Protein AF-A0A4Q8L2J8-F1 (afdb_monomer_lite)

Structure (mmCIF, N/CA/C/O backbone):
data_AF-A0A4Q8L2J8-F1
#
_entry.id   AF-A0A4Q8L2J8-F1
#
loop_
_atom_site.group_PDB
_atom_site.id
_atom_site.type_symbol
_atom_site.label_atom_id
_atom_site.label_alt_id
_atom_site.label_comp_id
_atom_site.label_asym_id
_atom_site.label_entity_id
_atom_site.label_seq_id
_atom_site.pdbx_PDB_ins_code
_atom_site.Cartn_x
_atom_site.Cartn_y
_atom_site.Cartn_z
_atom_site.occupancy
_atom_site.B_iso_or_equiv
_atom_site.auth_seq_id
_atom_site.auth_comp_id
_atom_site.auth_asym_id
_atom_site.auth_atom_id
_atom_site.pdbx_PDB_model_num
ATOM 1 N N . MET A 1 1 ? 6.331 5.443 -13.995 1.00 70.19 1 MET A N 1
ATOM 2 C CA . MET A 1 1 ? 5.039 5.036 -13.390 1.00 70.19 1 MET A CA 1
ATOM 3 C C . MET A 1 1 ? 4.619 5.965 -12.251 1.00 70.19 1 MET A C 1
ATOM 5 O O . MET A 1 1 ? 3.763 5.598 -11.471 1.00 70.19 1 MET A O 1
ATOM 9 N N . GLU A 1 2 ? 5.210 7.157 -12.136 1.00 72.75 2 GLU A N 1
ATOM 10 C CA . GLU A 1 2 ? 5.048 8.019 -10.952 1.00 72.75 2 GLU A CA 1
ATOM 11 C C . GLU A 1 2 ? 3.763 8.862 -10.993 1.00 72.75 2 GLU A C 1
ATOM 13 O O . GLU A 1 2 ? 3.325 9.370 -9.972 1.00 72.75 2 GLU A O 1
ATOM 18 N N . ASN A 1 3 ? 3.125 8.954 -12.166 1.00 74.75 3 ASN A N 1
ATOM 19 C CA . ASN A 1 3 ? 1.857 9.648 -12.389 1.00 74.75 3 ASN A CA 1
ATOM 20 C C . ASN A 1 3 ? 0.861 8.682 -13.041 1.00 74.75 3 ASN A C 1
ATOM 22 O O . ASN A 1 3 ? 0.639 8.728 -14.251 1.00 74.75 3 ASN A O 1
ATOM 26 N N . VAL A 1 4 ? 0.344 7.747 -12.245 1.00 84.06 4 VAL A N 1
ATOM 27 C CA . VAL A 1 4 ? -0.728 6.831 -12.655 1.00 84.06 4 VAL A CA 1
ATOM 28 C C . VAL A 1 4 ? -2.060 7.578 -12.561 1.00 84.06 4 VAL A C 1
ATOM 30 O O . VAL A 1 4 ? -2.292 8.298 -11.592 1.00 84.06 4 VAL A O 1
ATOM 33 N N . ASP A 1 5 ? -2.924 7.454 -13.568 1.00 89.88 5 ASP A N 1
ATOM 34 C CA . ASP A 1 5 ? -4.263 8.044 -13.515 1.00 89.88 5 ASP A CA 1
ATOM 35 C C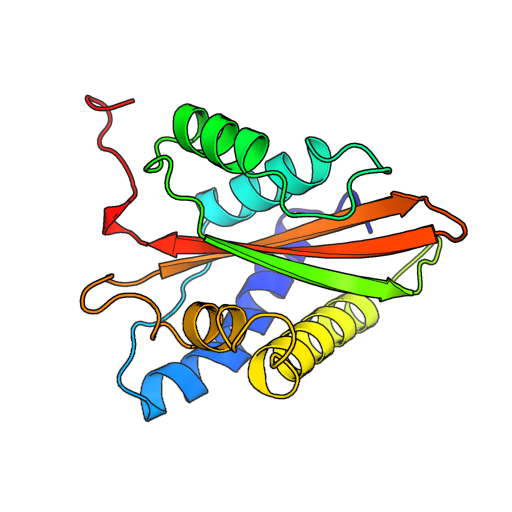 . ASP A 1 5 ? -5.152 7.339 -12.473 1.00 89.88 5 ASP A C 1
ATOM 37 O O . ASP A 1 5 ? -4.814 6.272 -11.947 1.00 89.88 5 ASP A O 1
ATOM 41 N N . LYS A 1 6 ? -6.288 7.961 -12.139 1.00 89.06 6 LYS A N 1
ATOM 42 C CA . LYS A 1 6 ? -7.171 7.477 -11.074 1.00 89.06 6 LYS A CA 1
ATOM 43 C C . LYS A 1 6 ? -7.721 6.080 -11.373 1.00 89.06 6 LYS A C 1
ATOM 45 O O . LYS A 1 6 ? -7.633 5.217 -10.505 1.00 89.06 6 LYS A O 1
ATOM 50 N N . ASP A 1 7 ? -8.209 5.848 -12.589 1.00 92.56 7 ASP A N 1
ATOM 51 C CA . ASP A 1 7 ? -8.832 4.579 -12.977 1.00 92.56 7 ASP A CA 1
ATOM 52 C C . ASP A 1 7 ? -7.808 3.439 -12.908 1.00 92.56 7 ASP A C 1
ATOM 54 O O . ASP A 1 7 ? -8.071 2.381 -12.333 1.00 92.56 7 ASP A O 1
ATOM 58 N N . THR A 1 8 ? -6.592 3.682 -13.406 1.00 92.69 8 THR A N 1
ATOM 59 C CA . THR A 1 8 ? -5.497 2.713 -13.299 1.00 92.69 8 THR A CA 1
ATOM 60 C C . THR A 1 8 ? -5.096 2.470 -11.837 1.00 92.69 8 THR A C 1
ATOM 62 O O . THR A 1 8 ? -4.814 1.334 -11.452 1.00 92.69 8 THR A O 1
ATOM 65 N N . SER A 1 9 ? -5.077 3.506 -10.995 1.00 92.50 9 SER A N 1
ATOM 66 C CA . SER A 1 9 ? -4.733 3.376 -9.569 1.00 92.50 9 SER A CA 1
ATOM 67 C C . SER A 1 9 ? -5.776 2.559 -8.800 1.00 92.50 9 SER A C 1
ATOM 69 O O . SER A 1 9 ? -5.417 1.670 -8.024 1.00 92.50 9 SER A O 1
ATOM 71 N N . GLU A 1 10 ? -7.062 2.804 -9.060 1.00 95.12 10 GLU A N 1
ATOM 72 C CA . GLU A 1 10 ? -8.166 2.005 -8.524 1.00 95.12 10 GLU A CA 1
ATOM 73 C C . GLU A 1 10 ? -8.079 0.548 -8.989 1.00 95.12 10 GLU A C 1
ATOM 75 O O . GLU A 1 10 ? -8.204 -0.361 -8.167 1.00 95.12 10 GLU A O 1
ATOM 80 N N . GLU A 1 11 ? -7.803 0.299 -10.274 1.00 96.44 11 GLU A N 1
ATOM 81 C CA . GLU A 1 11 ? -7.656 -1.060 -10.807 1.00 96.44 11 GLU A CA 1
ATOM 82 C C . GLU A 1 11 ? -6.517 -1.826 -10.115 1.00 96.44 11 GLU A C 1
ATOM 84 O O . GLU A 1 11 ? -6.663 -3.005 -9.773 1.00 96.44 11 GLU A O 1
ATOM 89 N N . LEU A 1 12 ? -5.379 -1.172 -9.878 1.00 95.75 12 LEU A N 1
ATOM 90 C CA . LEU A 1 12 ? -4.239 -1.773 -9.187 1.00 95.75 12 LEU A CA 1
ATOM 91 C C . LEU A 1 12 ? -4.548 -2.088 -7.719 1.00 95.75 12 LEU A C 1
ATOM 93 O O . LEU A 1 12 ? -4.195 -3.170 -7.239 1.00 95.75 12 LEU A O 1
ATOM 97 N N . ALA A 1 13 ? -5.248 -1.191 -7.023 1.00 95.56 13 ALA A N 1
ATOM 98 C CA . ALA A 1 13 ? -5.685 -1.425 -5.651 1.00 95.56 13 ALA A CA 1
ATOM 99 C C . ALA A 1 13 ? -6.732 -2.548 -5.567 1.00 95.56 13 ALA A C 1
ATOM 101 O O . ALA A 1 13 ? -6.639 -3.409 -4.690 1.00 95.56 13 ALA A O 1
ATOM 102 N N . GLN A 1 14 ? -7.676 -2.614 -6.514 1.00 97.50 14 GLN A N 1
ATOM 103 C CA . GLN A 1 14 ? -8.646 -3.712 -6.598 1.00 97.50 14 GLN A CA 1
ATOM 104 C C . GLN A 1 14 ? -7.962 -5.046 -6.887 1.00 97.50 14 GLN A C 1
ATOM 106 O O . GLN A 1 14 ? -8.306 -6.064 -6.283 1.00 97.50 14 GLN A O 1
ATOM 111 N N . TYR A 1 15 ? -6.964 -5.050 -7.772 1.00 97.69 15 TYR A N 1
ATOM 112 C CA . TYR A 1 15 ? -6.158 -6.234 -8.034 1.00 97.69 15 TYR A CA 1
ATOM 113 C C . TYR A 1 15 ? -5.475 -6.730 -6.753 1.00 97.69 15 TYR A C 1
ATOM 115 O O . TYR A 1 15 ? -5.601 -7.907 -6.419 1.00 97.69 15 TYR A O 1
ATOM 123 N N . ALA A 1 16 ? -4.833 -5.849 -5.983 1.00 96.38 16 ALA A N 1
ATOM 124 C CA . ALA A 1 16 ? -4.232 -6.228 -4.706 1.00 96.38 16 ALA A CA 1
ATOM 125 C C . ALA A 1 16 ? -5.264 -6.750 -3.694 1.00 96.38 16 ALA A C 1
ATOM 127 O O . ALA A 1 16 ? -5.064 -7.816 -3.112 1.00 96.38 16 ALA A O 1
ATOM 128 N N . ALA A 1 17 ? -6.398 -6.062 -3.531 1.00 96.62 17 ALA A N 1
ATOM 129 C CA . ALA A 1 17 ? -7.477 -6.510 -2.653 1.00 96.62 17 ALA A CA 1
ATOM 130 C C . ALA A 1 17 ? -8.006 -7.902 -3.051 1.00 96.62 17 ALA A C 1
ATOM 132 O O . ALA A 1 17 ? -8.262 -8.736 -2.183 1.00 96.62 17 ALA A O 1
ATOM 133 N N . SER A 1 18 ? -8.099 -8.195 -4.355 1.00 97.62 18 SER A N 1
ATOM 134 C CA . SER A 1 18 ? -8.519 -9.508 -4.867 1.00 97.62 18 SER A CA 1
ATOM 135 C C . SER A 1 18 ? -7.540 -10.641 -4.534 1.00 97.62 18 SER A C 1
ATOM 137 O O . SER A 1 18 ? -7.961 -11.790 -4.417 1.00 97.62 18 SER A O 1
ATOM 139 N N . LEU A 1 19 ? -6.255 -10.323 -4.344 1.00 97.31 19 LEU A N 1
ATOM 140 C CA . LEU A 1 19 ? -5.231 -11.275 -3.908 1.00 97.31 19 LEU A CA 1
ATOM 141 C C . LEU A 1 19 ? -5.240 -11.467 -2.384 1.00 97.31 19 LEU A C 1
ATOM 143 O O . LEU A 1 19 ? -5.051 -12.585 -1.909 1.00 97.31 19 LEU A O 1
ATOM 147 N N . LEU A 1 20 ? -5.459 -10.390 -1.624 1.00 96.00 20 LEU A N 1
ATOM 148 C CA . LEU A 1 20 ? -5.372 -10.390 -0.161 1.00 96.00 20 LEU A CA 1
ATOM 149 C C . LEU A 1 20 ? -6.628 -10.922 0.524 1.00 96.00 20 LEU A C 1
ATOM 151 O O . LEU A 1 20 ? -6.526 -11.722 1.451 1.00 96.00 20 LEU A O 1
ATOM 155 N N . ASN A 1 21 ? -7.813 -10.513 0.069 1.00 97.00 21 ASN A N 1
ATOM 156 C CA . ASN A 1 21 ? -9.069 -10.858 0.735 1.00 97.00 21 ASN A CA 1
ATOM 157 C C . ASN A 1 21 ? -9.329 -12.369 0.849 1.00 97.00 21 ASN A C 1
ATOM 159 O O . ASN A 1 21 ? -9.822 -12.784 1.897 1.00 97.00 21 ASN A O 1
ATOM 163 N N . PRO A 1 22 ? -8.984 -13.223 -0.138 1.00 97.56 22 PRO A N 1
ATOM 164 C CA . PRO A 1 22 ? -9.062 -14.670 0.047 1.00 97.56 22 PRO A CA 1
ATOM 165 C C . PRO A 1 22 ? -8.192 -15.171 1.207 1.00 97.56 22 PRO A C 1
ATOM 167 O O . PRO A 1 22 ? -8.664 -15.969 2.008 1.00 97.56 22 PRO A O 1
ATOM 170 N N . LEU A 1 23 ? -6.958 -14.674 1.336 1.00 95.75 23 LEU A N 1
ATOM 171 C CA . LEU A 1 23 ? -6.041 -15.071 2.410 1.00 95.75 23 LEU A CA 1
ATOM 172 C C . LEU A 1 23 ? -6.543 -14.595 3.774 1.00 95.75 23 LEU A C 1
ATOM 174 O O . LEU A 1 23 ? -6.618 -15.383 4.713 1.00 95.75 23 LEU A O 1
ATOM 178 N N . ARG A 1 24 ? -6.944 -13.323 3.868 1.00 94.50 24 ARG A N 1
ATOM 179 C CA . ARG A 1 24 ? -7.490 -12.743 5.100 1.00 94.50 24 ARG A CA 1
ATOM 180 C C . ARG A 1 24 ? -8.761 -13.461 5.558 1.00 94.50 24 ARG A C 1
ATOM 182 O O . ARG A 1 24 ? -8.913 -13.768 6.734 1.00 94.50 24 ARG A O 1
ATOM 189 N N . LYS A 1 25 ? -9.627 -13.847 4.615 1.00 95.12 25 LYS A N 1
ATOM 190 C CA . LYS A 1 25 ? -10.821 -14.653 4.900 1.00 95.12 25 LYS A CA 1
ATOM 191 C C . LYS A 1 25 ? -10.482 -16.019 5.504 1.00 95.12 25 LYS A C 1
ATOM 193 O O . LYS A 1 25 ? -11.134 -16.411 6.466 1.00 95.12 25 LYS A O 1
ATOM 198 N N . GLU A 1 26 ? -9.500 -16.737 4.959 1.00 95.81 26 GLU A N 1
ATOM 199 C CA . GLU A 1 26 ? -9.070 -18.040 5.502 1.00 95.81 26 GLU A CA 1
ATOM 200 C C . GLU A 1 26 ? -8.456 -17.911 6.905 1.00 95.81 26 GLU A C 1
ATOM 202 O O . GLU A 1 26 ? -8.608 -18.805 7.733 1.00 95.81 26 GLU A O 1
ATOM 207 N N . LEU A 1 27 ? -7.804 -16.781 7.193 1.00 93.25 27 LEU A N 1
ATOM 208 C CA . LEU A 1 27 ? -7.237 -16.475 8.509 1.00 93.25 27 LEU A CA 1
ATOM 209 C C . LEU A 1 27 ? -8.260 -15.910 9.505 1.00 93.25 27 LEU A C 1
ATOM 211 O O . LEU A 1 27 ? -7.947 -15.781 10.685 1.00 93.25 27 LEU A O 1
ATOM 215 N N . GLY A 1 28 ? -9.472 -15.576 9.053 1.00 91.44 28 GLY A N 1
ATOM 216 C CA . GLY A 1 28 ? -10.486 -14.926 9.882 1.00 91.44 28 GLY A CA 1
ATOM 217 C C . GLY A 1 28 ? -10.163 -13.470 10.235 1.00 91.44 28 GLY A C 1
ATOM 218 O O . GLY A 1 28 ? -10.702 -12.963 11.215 1.00 91.44 28 GLY A O 1
ATOM 219 N N . THR A 1 29 ? -9.305 -12.805 9.457 1.00 91.69 29 THR A N 1
ATOM 220 C CA . THR A 1 29 ? -8.938 -11.395 9.644 1.00 91.69 29 THR A CA 1
ATOM 221 C C . THR A 1 29 ? -9.793 -10.465 8.781 1.00 91.69 29 THR A C 1
ATOM 223 O O . THR A 1 29 ? -10.593 -10.892 7.940 1.00 91.69 29 THR A O 1
ATOM 226 N N . VAL A 1 30 ? -9.655 -9.160 9.007 1.00 89.81 30 VAL A N 1
ATOM 227 C CA . VAL A 1 30 ? -10.488 -8.134 8.371 1.00 89.81 30 VAL A CA 1
ATOM 228 C C . VAL A 1 30 ? -10.180 -7.920 6.897 1.00 89.81 30 VAL A C 1
ATOM 230 O O . VAL A 1 30 ? -9.029 -7.894 6.468 1.00 89.81 30 VAL A O 1
ATOM 233 N N . VAL A 1 31 ? -11.230 -7.730 6.099 1.00 92.75 31 VAL A N 1
ATOM 234 C CA . VAL A 1 31 ? -11.093 -7.480 4.659 1.00 92.75 31 VAL A CA 1
ATOM 235 C C . VAL A 1 31 ? -10.465 -6.115 4.380 1.00 92.75 31 VAL A C 1
ATOM 237 O O . VAL A 1 31 ? -10.628 -5.170 5.154 1.00 92.75 31 VAL A O 1
ATOM 240 N N . VAL A 1 32 ? -9.793 -6.018 3.234 1.00 94.31 32 VAL A N 1
ATOM 241 C CA . VAL A 1 32 ? -9.367 -4.748 2.644 1.00 94.31 32 VAL A CA 1
ATOM 242 C C . VAL A 1 32 ? -10.348 -4.284 1.573 1.00 94.31 32 VAL A C 1
ATOM 244 O O . VAL A 1 32 ? -10.804 -5.068 0.734 1.00 94.31 32 VAL A O 1
ATOM 247 N N . GLU A 1 33 ? -10.633 -2.988 1.568 1.00 95.38 33 GLU A N 1
ATOM 248 C CA . GLU A 1 33 ? -11.446 -2.301 0.566 1.00 95.38 33 GLU A CA 1
ATOM 249 C C . GLU A 1 33 ? -10.645 -1.168 -0.084 1.00 95.38 33 GLU A C 1
ATOM 251 O O . GLU A 1 33 ? -9.808 -0.532 0.548 1.00 95.38 33 GLU A O 1
ATOM 256 N N . VAL A 1 34 ? -10.900 -0.884 -1.358 1.00 95.94 34 VAL A N 1
ATOM 257 C CA . VAL A 1 34 ? -10.279 0.267 -2.032 1.00 95.94 34 VAL A CA 1
ATOM 258 C C . VAL A 1 34 ? -11.004 1.546 -1.618 1.00 95.94 34 VAL A C 1
ATOM 260 O O . VAL A 1 34 ? -12.234 1.561 -1.547 1.00 95.94 34 VAL A O 1
ATOM 263 N N . SER A 1 35 ? -10.263 2.626 -1.364 1.00 94.94 35 SER A N 1
ATOM 264 C CA . SER A 1 35 ? -10.848 3.938 -1.076 1.00 94.94 35 SER A CA 1
ATOM 265 C C . SER A 1 35 ? -10.053 5.078 -1.708 1.00 94.94 35 SER A C 1
ATOM 267 O O . SER A 1 35 ? -8.828 5.015 -1.824 1.00 94.94 35 SER A O 1
ATOM 269 N N . ASP A 1 36 ? -10.755 6.164 -2.041 1.00 94.69 36 ASP A N 1
ATOM 270 C CA . ASP A 1 36 ? -10.131 7.416 -2.488 1.00 94.69 36 ASP A CA 1
ATOM 271 C C . ASP A 1 36 ? -9.152 7.969 -1.441 1.00 94.69 36 ASP A C 1
ATOM 273 O O . ASP A 1 36 ? -8.107 8.507 -1.796 1.00 94.69 36 ASP A O 1
ATOM 277 N N . LEU A 1 37 ? -9.464 7.796 -0.150 1.00 94.19 37 LEU A N 1
ATOM 278 C CA . LEU A 1 37 ? -8.613 8.236 0.955 1.00 94.19 37 LEU A CA 1
ATOM 279 C C . LEU A 1 37 ? -7.263 7.511 0.947 1.00 94.19 37 LEU A C 1
ATOM 281 O O . LEU A 1 37 ? -6.223 8.158 1.011 1.00 94.19 37 LEU A O 1
ATOM 285 N N . ALA A 1 38 ? -7.265 6.180 0.849 1.00 94.44 38 ALA A N 1
ATOM 286 C CA . ALA A 1 38 ? -6.035 5.396 0.867 1.00 94.44 38 ALA A CA 1
ATOM 287 C C . ALA A 1 38 ? -5.200 5.616 -0.404 1.00 94.44 38 ALA A C 1
ATOM 289 O O . ALA A 1 38 ? -3.971 5.664 -0.332 1.00 94.44 38 ALA A O 1
ATOM 290 N N . LEU A 1 39 ? -5.854 5.797 -1.558 1.00 94.69 39 LEU A N 1
ATOM 291 C CA . LEU A 1 39 ? -5.188 6.154 -2.813 1.00 94.69 39 LEU A CA 1
ATOM 292 C C . LEU A 1 39 ? -4.513 7.532 -2.729 1.00 94.69 39 LEU A C 1
ATOM 294 O O . LEU A 1 39 ? -3.326 7.641 -3.037 1.00 94.69 39 LEU A O 1
ATOM 298 N N . ASP A 1 40 ? -5.226 8.565 -2.264 1.00 93.50 40 ASP A N 1
ATOM 299 C CA . ASP A 1 40 ? -4.663 9.910 -2.061 1.00 93.50 40 ASP A CA 1
ATOM 300 C C . ASP A 1 40 ? -3.495 9.881 -1.068 1.00 93.50 40 ASP A C 1
ATOM 302 O O . ASP A 1 40 ? -2.436 10.458 -1.323 1.00 93.50 40 ASP A O 1
ATOM 306 N N . TYR A 1 41 ? -3.642 9.137 0.030 1.00 92.94 41 TYR A N 1
ATOM 307 C CA . TYR A 1 41 ? -2.583 8.961 1.019 1.00 92.94 41 TYR A CA 1
ATOM 308 C C . TYR A 1 41 ? -1.324 8.351 0.388 1.00 92.94 41 TYR A C 1
ATOM 310 O O . TYR A 1 41 ? -0.225 8.888 0.555 1.00 92.94 41 TYR A O 1
ATOM 318 N N . ALA A 1 42 ? -1.465 7.255 -0.364 1.00 92.25 42 ALA A N 1
ATOM 319 C CA . ALA A 1 42 ? -0.339 6.590 -1.013 1.00 92.25 42 ALA A CA 1
ATOM 320 C C . ALA A 1 42 ? 0.386 7.525 -1.994 1.00 92.25 42 ALA A C 1
ATOM 322 O O . ALA A 1 42 ? 1.618 7.572 -2.002 1.00 92.25 42 ALA A O 1
ATOM 323 N N . VAL A 1 43 ? -0.361 8.315 -2.775 1.00 92.00 43 VAL A N 1
ATOM 324 C CA . VAL A 1 43 ? 0.208 9.309 -3.699 1.00 92.00 43 VAL A CA 1
ATOM 325 C C . VAL A 1 43 ? 0.970 10.397 -2.944 1.00 92.00 43 VAL A C 1
ATOM 327 O O . VAL A 1 43 ? 2.100 10.719 -3.316 1.00 92.00 43 VAL A O 1
ATOM 330 N N . ARG A 1 44 ? 0.410 10.935 -1.854 1.00 91.00 44 ARG A N 1
ATOM 331 C CA . ARG A 1 44 ? 1.094 11.941 -1.024 1.00 91.00 44 ARG A CA 1
ATOM 332 C C . ARG A 1 44 ? 2.380 11.403 -0.415 1.00 91.00 44 ARG A C 1
ATOM 334 O O . ARG A 1 44 ? 3.371 12.127 -0.395 1.00 91.00 44 ARG A O 1
ATOM 341 N N . LEU A 1 45 ? 2.387 10.148 0.039 1.00 88.50 45 LEU A N 1
ATOM 342 C CA . LEU A 1 45 ? 3.599 9.519 0.561 1.00 88.50 45 LEU A CA 1
ATOM 343 C C . LEU A 1 45 ? 4.646 9.355 -0.543 1.00 88.50 45 LEU A C 1
ATOM 345 O O . LEU A 1 45 ? 5.804 9.716 -0.355 1.00 88.50 45 LEU A O 1
ATOM 349 N N . ALA A 1 46 ? 4.238 8.865 -1.714 1.00 89.06 46 ALA A N 1
ATOM 350 C CA . ALA A 1 46 ? 5.127 8.723 -2.861 1.00 89.06 46 ALA A CA 1
ATOM 351 C C . ALA A 1 46 ? 5.784 10.062 -3.253 1.00 89.06 46 ALA A C 1
ATOM 353 O O . ALA A 1 46 ? 6.965 10.082 -3.595 1.00 89.06 46 ALA A O 1
ATOM 354 N N . GLN A 1 47 ? 5.043 11.172 -3.152 1.00 87.56 47 GLN A N 1
ATOM 355 C CA . GLN A 1 47 ? 5.519 12.530 -3.441 1.00 87.56 47 GLN A CA 1
ATOM 356 C C . GLN A 1 47 ? 6.353 13.156 -2.313 1.00 87.56 47 GLN A C 1
ATOM 358 O O . GLN A 1 47 ? 7.206 14.001 -2.586 1.00 87.56 47 GLN A O 1
ATOM 363 N N . SER A 1 48 ? 6.111 12.787 -1.051 1.00 83.38 48 SER A N 1
ATOM 364 C CA . SER A 1 48 ? 6.842 13.342 0.097 1.00 83.38 48 SER A CA 1
ATOM 365 C C . SER A 1 48 ? 8.224 12.715 0.278 1.00 83.38 48 SER A C 1
ATOM 367 O O . SER A 1 48 ? 9.093 13.285 0.946 1.00 83.38 48 SER A O 1
ATOM 369 N N . LEU A 1 49 ? 8.445 11.536 -0.304 1.00 76.12 49 LEU A N 1
ATOM 370 C CA . LEU A 1 49 ? 9.725 10.856 -0.247 1.00 76.12 49 LEU A CA 1
ATOM 371 C C . LEU A 1 49 ? 10.748 11.569 -1.127 1.00 76.12 49 LEU A C 1
ATOM 373 O O . LEU A 1 49 ? 10.655 11.598 -2.351 1.00 76.12 49 LEU A O 1
ATOM 377 N N . ASN A 1 50 ? 11.789 12.099 -0.487 1.00 66.69 50 ASN A N 1
ATOM 378 C CA . ASN A 1 50 ? 12.997 12.459 -1.207 1.00 66.69 50 ASN A CA 1
ATOM 379 C C . ASN A 1 50 ? 13.672 11.169 -1.697 1.00 66.69 50 ASN A C 1
ATOM 381 O O . ASN A 1 50 ? 13.817 10.217 -0.928 1.00 66.69 50 ASN A O 1
ATOM 385 N N . SER A 1 51 ? 14.123 11.179 -2.951 1.00 61.12 51 SER A N 1
ATOM 386 C CA . SER A 1 51 ? 14.788 10.095 -3.692 1.00 61.12 51 SER A CA 1
ATOM 387 C C . SER A 1 51 ? 15.975 9.397 -2.998 1.00 61.12 51 SER A C 1
ATOM 389 O O . SER A 1 51 ? 16.534 8.477 -3.579 1.00 61.12 51 SER A O 1
ATOM 391 N N . THR A 1 52 ? 16.355 9.796 -1.778 1.00 57.38 52 THR A N 1
ATOM 392 C CA . THR A 1 52 ? 17.540 9.349 -1.027 1.00 57.38 52 THR A CA 1
ATOM 393 C C . THR A 1 52 ? 17.239 8.621 0.295 1.00 57.38 52 THR A C 1
ATOM 395 O O . THR A 1 52 ? 18.155 8.058 0.900 1.00 57.38 52 THR A O 1
ATOM 398 N N . LEU A 1 53 ? 15.981 8.580 0.756 1.00 60.50 53 LEU A N 1
ATOM 399 C CA . LEU A 1 53 ? 15.591 7.888 1.995 1.00 60.50 53 LEU A CA 1
ATOM 400 C C . LEU A 1 53 ? 15.527 6.357 1.846 1.00 60.50 53 LEU A C 1
ATOM 402 O O . LEU A 1 53 ? 14.730 5.823 1.085 1.00 60.50 53 LEU A O 1
ATOM 406 N N . ARG A 1 54 ? 16.351 5.641 2.623 1.00 60.78 54 ARG A N 1
ATOM 407 C CA . ARG A 1 54 ? 16.437 4.163 2.635 1.00 60.78 54 ARG A CA 1
ATOM 408 C C . ARG A 1 54 ? 15.451 3.470 3.587 1.00 60.78 54 ARG A C 1
ATOM 410 O O . ARG A 1 54 ? 15.481 2.248 3.697 1.00 60.78 54 ARG A O 1
ATOM 417 N N . TYR A 1 55 ? 14.660 4.237 4.326 1.00 66.31 55 TYR A N 1
ATOM 418 C CA . TYR A 1 55 ? 13.791 3.761 5.399 1.00 66.31 55 TYR A CA 1
ATOM 419 C C . TYR A 1 55 ? 12.429 4.448 5.329 1.00 66.31 55 TYR A C 1
ATOM 421 O O . TYR A 1 55 ? 12.296 5.507 4.708 1.00 66.31 55 TYR A O 1
ATOM 429 N N . HIS A 1 56 ? 11.442 3.850 5.999 1.00 71.00 56 HIS A N 1
ATOM 430 C CA . HIS A 1 56 ? 10.102 4.411 6.151 1.00 71.00 56 HIS A CA 1
ATOM 431 C C . HIS A 1 56 ? 10.153 5.841 6.667 1.00 71.00 56 HIS A C 1
ATOM 433 O O . HIS A 1 56 ? 10.722 6.121 7.725 1.00 71.00 56 HIS A O 1
ATOM 439 N N . ASN A 1 57 ? 9.536 6.759 5.930 1.00 77.00 57 ASN A N 1
ATOM 440 C CA . ASN A 1 57 ? 9.440 8.151 6.343 1.00 77.00 57 ASN A CA 1
ATOM 441 C C . ASN A 1 57 ? 8.235 8.322 7.276 1.00 77.00 57 ASN A C 1
ATOM 443 O O . ASN A 1 57 ? 7.193 8.842 6.876 1.00 77.00 57 ASN A O 1
ATOM 447 N N . TYR A 1 58 ? 8.383 7.859 8.520 1.00 80.06 58 TYR A N 1
ATOM 448 C CA . TYR A 1 58 ? 7.338 7.949 9.543 1.00 80.06 58 TYR A CA 1
ATOM 449 C C . TYR A 1 58 ? 6.880 9.391 9.790 1.00 80.06 58 TYR A C 1
ATOM 451 O O . TYR A 1 58 ? 5.691 9.617 9.996 1.00 80.06 58 TYR A O 1
ATOM 459 N N . ASP A 1 59 ? 7.774 10.377 9.680 1.00 84.50 59 ASP A N 1
ATOM 460 C CA . ASP A 1 59 ? 7.404 11.794 9.777 1.00 84.50 59 ASP A CA 1
ATOM 461 C C . ASP A 1 59 ? 6.429 12.199 8.664 1.00 84.50 59 ASP A C 1
ATOM 463 O O . ASP A 1 59 ? 5.448 12.898 8.922 1.00 84.50 59 ASP A O 1
ATOM 467 N N . SER A 1 60 ? 6.653 11.723 7.434 1.00 85.88 60 SER A N 1
ATOM 468 C CA . SER A 1 60 ? 5.712 11.923 6.329 1.00 85.88 60 SER A CA 1
ATOM 469 C C . SER A 1 60 ? 4.403 11.185 6.549 1.00 85.88 60 SER A C 1
ATOM 471 O O . SER A 1 60 ? 3.355 11.778 6.318 1.00 85.88 60 SER A O 1
ATOM 473 N N . LEU A 1 61 ? 4.437 9.934 7.020 1.00 85.06 61 LEU A N 1
ATOM 474 C CA . LEU A 1 61 ? 3.218 9.194 7.353 1.00 85.06 61 LEU A CA 1
ATOM 475 C C . LEU A 1 61 ? 2.388 9.985 8.373 1.00 85.06 61 LEU A C 1
ATOM 477 O O . LEU A 1 61 ? 1.236 10.307 8.114 1.00 85.06 61 LEU A O 1
ATOM 481 N N . ILE A 1 62 ? 2.991 10.404 9.483 1.00 87.62 62 ILE A N 1
ATOM 482 C CA . ILE A 1 62 ? 2.326 11.190 10.528 1.00 87.62 62 ILE A CA 1
ATOM 483 C C . ILE A 1 62 ? 1.795 12.524 9.984 1.00 87.62 62 ILE A C 1
ATOM 485 O O . ILE A 1 62 ? 0.685 12.937 10.330 1.00 87.62 62 ILE A O 1
ATOM 489 N N . ALA A 1 63 ? 2.576 13.225 9.159 1.00 88.56 63 ALA A N 1
ATOM 490 C CA . ALA A 1 63 ? 2.168 14.502 8.582 1.00 88.56 63 ALA A CA 1
ATOM 491 C C . ALA A 1 63 ? 0.983 14.344 7.619 1.00 88.56 63 ALA A C 1
ATOM 493 O O . ALA A 1 63 ? 0.032 15.122 7.696 1.00 88.56 63 ALA A O 1
ATOM 494 N N . ILE A 1 64 ? 1.016 13.327 6.754 1.00 89.62 64 ILE A N 1
ATOM 495 C CA . ILE A 1 64 ? -0.068 13.030 5.815 1.00 89.62 64 ILE A CA 1
ATOM 496 C C . ILE A 1 64 ? -1.326 12.667 6.597 1.00 89.62 64 ILE A C 1
ATOM 498 O O . ILE A 1 64 ? -2.340 13.329 6.386 1.00 89.62 64 ILE A O 1
ATOM 502 N N . ALA A 1 65 ? -1.230 11.743 7.561 1.00 88.44 65 ALA A N 1
ATOM 503 C CA . ALA A 1 65 ? -2.346 11.309 8.400 1.00 88.44 65 ALA A CA 1
ATOM 504 C C . ALA A 1 65 ? -3.110 12.490 9.017 1.00 88.44 65 ALA A C 1
ATOM 506 O O . ALA A 1 65 ? -4.323 12.604 8.847 1.00 88.44 65 ALA A O 1
ATOM 507 N N . LYS A 1 66 ? -2.391 13.448 9.619 1.00 88.69 66 LYS A N 1
ATOM 508 C CA . LYS A 1 66 ? -2.989 14.667 10.192 1.00 88.69 66 LYS A CA 1
ATOM 509 C C . LYS A 1 66 ? -3.757 15.498 9.165 1.00 88.69 66 LYS A C 1
ATOM 511 O O . LYS A 1 66 ? -4.809 16.040 9.476 1.00 88.69 66 LYS A O 1
ATOM 516 N N . THR A 1 67 ? -3.247 15.609 7.939 1.00 89.31 67 THR A N 1
ATOM 517 C CA . THR A 1 67 ? -3.901 16.397 6.879 1.00 89.31 67 THR A CA 1
ATOM 518 C C . THR A 1 67 ? -5.041 15.664 6.177 1.00 89.31 67 THR A C 1
ATOM 520 O O . THR A 1 67 ? -5.901 16.314 5.586 1.00 89.31 67 THR A O 1
ATOM 523 N N . THR A 1 68 ? -5.058 14.332 6.231 1.00 87.94 68 THR A N 1
ATOM 524 C CA . THR A 1 68 ? -6.079 13.483 5.601 1.00 87.94 68 THR A CA 1
ATOM 525 C C . THR A 1 68 ? -7.150 13.009 6.586 1.00 87.94 68 THR A C 1
ATOM 527 O O . THR A 1 68 ? -8.041 12.265 6.189 1.00 87.94 68 THR A O 1
ATOM 530 N N . GLY A 1 69 ? -7.080 13.429 7.855 1.00 89.25 69 GLY A N 1
ATOM 531 C CA . GLY A 1 69 ? -8.032 13.035 8.895 1.00 89.25 69 GLY A CA 1
ATOM 532 C C . GLY A 1 69 ? -7.893 11.570 9.306 1.00 89.25 69 GLY A C 1
ATOM 533 O O . GLY A 1 69 ? -8.891 10.873 9.445 1.00 89.25 69 GLY A O 1
ATOM 534 N N . VAL A 1 70 ? -6.659 11.092 9.456 1.00 90.56 70 VAL A N 1
ATOM 535 C CA . VAL A 1 70 ? -6.328 9.735 9.905 1.00 90.56 70 VAL A CA 1
ATOM 536 C C . VAL A 1 70 ? -5.481 9.824 11.176 1.00 90.56 70 VAL A C 1
ATOM 538 O O . VAL A 1 70 ? -4.670 10.742 11.324 1.00 90.56 70 VAL A O 1
ATOM 541 N N . GLU A 1 71 ? -5.644 8.872 12.091 1.00 88.75 71 GLU A N 1
ATOM 542 C CA . GLU A 1 71 ? -4.788 8.729 13.270 1.00 88.75 71 GLU A CA 1
ATOM 543 C C . GLU A 1 71 ? -3.297 8.681 12.869 1.00 88.75 71 GLU A C 1
ATOM 545 O O . GLU A 1 71 ? -2.923 7.984 11.918 1.00 88.75 71 GLU A O 1
ATOM 550 N N . PRO A 1 72 ? -2.397 9.376 13.589 1.00 84.44 72 PRO A N 1
ATOM 551 C CA . PRO A 1 72 ? -0.983 9.497 13.236 1.00 84.44 72 PRO A CA 1
ATOM 552 C C . PRO A 1 72 ? -0.169 8.242 13.611 1.00 84.44 72 PRO A C 1
ATOM 554 O O . PRO A 1 72 ? 0.881 8.345 14.241 1.00 84.44 72 PRO A O 1
ATOM 557 N N . LYS A 1 73 ? -0.670 7.054 13.253 1.00 77.62 73 LYS A N 1
ATOM 558 C CA . LYS A 1 73 ? -0.082 5.743 13.574 1.00 77.62 73 LYS A CA 1
ATOM 559 C C . LYS A 1 73 ? 0.481 4.998 12.361 1.00 77.62 73 LYS A C 1
ATOM 561 O O . LYS A 1 73 ? 1.274 4.098 12.571 1.00 77.62 73 LYS A O 1
ATOM 566 N N . GLY A 1 74 ? 0.139 5.430 11.137 1.00 75.12 74 GLY A N 1
ATOM 567 C CA . GLY A 1 74 ? 0.765 5.067 9.854 1.00 75.12 74 GLY A CA 1
ATOM 568 C C . GLY A 1 74 ? 1.055 3.575 9.637 1.00 75.12 74 GLY A C 1
ATOM 569 O O . GLY A 1 74 ? 2.052 3.067 10.130 1.00 75.12 74 GLY A O 1
ATOM 570 N N . LYS A 1 75 ? 0.248 2.897 8.814 1.00 85.81 75 LYS A N 1
ATOM 571 C CA . LYS A 1 75 ? 0.448 1.486 8.460 1.00 85.81 75 LYS A CA 1
ATOM 572 C C . LYS A 1 75 ? 0.796 1.359 6.979 1.00 85.81 75 LYS A C 1
ATOM 574 O O . LYS A 1 75 ? -0.063 1.529 6.110 1.00 85.81 75 LYS A O 1
ATOM 579 N N . ASP A 1 76 ? 2.065 1.090 6.688 1.00 87.44 76 ASP A N 1
ATOM 580 C CA . ASP A 1 76 ? 2.562 1.009 5.320 1.00 87.44 76 ASP A CA 1
ATOM 581 C C . ASP A 1 76 ? 3.460 -0.201 5.049 1.00 87.44 76 ASP A C 1
ATOM 583 O O . ASP A 1 76 ? 4.027 -0.853 5.927 1.00 87.44 76 ASP A O 1
ATOM 587 N N . CYS A 1 77 ? 3.571 -0.517 3.765 1.00 88.31 77 CYS A N 1
ATOM 588 C CA . CYS A 1 77 ? 4.507 -1.491 3.254 1.00 88.31 77 CYS A CA 1
ATOM 589 C C . CYS A 1 77 ? 5.128 -0.972 1.959 1.00 88.31 77 CYS A C 1
ATOM 591 O O . CYS A 1 77 ? 4.433 -0.482 1.069 1.00 88.31 77 CYS A O 1
ATOM 593 N N . GLN A 1 78 ? 6.446 -1.110 1.835 1.00 87.56 78 GLN A N 1
ATOM 594 C CA . GLN A 1 78 ? 7.185 -0.672 0.655 1.00 87.56 78 GLN A CA 1
ATOM 595 C C . GLN A 1 78 ? 7.842 -1.857 -0.045 1.00 87.56 78 GLN A C 1
ATOM 597 O O . GLN A 1 78 ? 8.223 -2.838 0.594 1.00 87.56 78 GLN A O 1
ATOM 602 N N . SER A 1 79 ? 8.022 -1.789 -1.361 1.00 89.50 79 SER A N 1
ATOM 603 C CA . SER A 1 79 ? 8.787 -2.797 -2.104 1.00 89.50 79 SER A CA 1
ATOM 604 C C . SER A 1 79 ? 9.590 -2.180 -3.240 1.00 89.50 79 SER A C 1
ATOM 606 O O . SER A 1 79 ? 9.130 -1.241 -3.887 1.00 89.50 79 SER A O 1
ATOM 608 N N . PHE A 1 80 ? 10.783 -2.724 -3.486 1.00 89.56 80 PHE A N 1
ATOM 609 C CA . PHE A 1 80 ? 11.703 -2.262 -4.521 1.00 89.56 80 PHE A CA 1
ATOM 610 C C . PHE A 1 80 ? 11.577 -3.123 -5.778 1.00 89.56 80 PHE A C 1
ATOM 612 O O . PHE A 1 80 ? 11.574 -4.351 -5.718 1.00 89.56 80 PHE A O 1
ATOM 619 N N . SER A 1 81 ? 11.509 -2.475 -6.934 1.00 91.12 81 SER A N 1
ATOM 620 C CA . SER A 1 81 ? 11.509 -3.104 -8.255 1.00 91.12 81 SER A CA 1
ATOM 621 C C . SER A 1 81 ? 12.508 -2.417 -9.184 1.00 91.12 81 SER A C 1
ATOM 623 O O . SER A 1 81 ? 12.944 -1.295 -8.933 1.00 91.12 81 SER A O 1
ATOM 625 N N . GLU A 1 82 ? 12.882 -3.106 -10.262 1.00 89.88 82 GLU A N 1
ATOM 626 C CA . GLU A 1 82 ? 13.750 -2.550 -11.305 1.00 89.88 82 GLU A CA 1
ATOM 627 C C . GLU A 1 82 ? 13.119 -1.290 -11.912 1.00 89.88 82 GLU A C 1
ATOM 629 O O . GLU A 1 82 ? 11.950 -1.318 -12.309 1.00 89.88 82 GLU A O 1
ATOM 634 N N . TYR A 1 83 ? 13.900 -0.211 -12.012 1.00 91.94 83 TYR A N 1
ATOM 635 C CA . TYR A 1 83 ? 13.447 1.010 -12.662 1.00 91.94 83 TYR A CA 1
ATOM 636 C C . TYR A 1 83 ? 13.573 0.943 -14.192 1.00 91.94 83 TYR A C 1
ATOM 638 O O . TYR A 1 83 ? 14.571 0.477 -14.740 1.00 91.94 83 TYR A O 1
ATOM 646 N N . ARG A 1 84 ? 12.559 1.461 -14.885 1.00 90.88 84 ARG A N 1
ATOM 647 C CA . ARG A 1 84 ? 12.458 1.661 -16.333 1.00 90.88 84 ARG A CA 1
ATOM 648 C C . ARG A 1 84 ? 11.723 2.971 -16.609 1.00 90.88 84 ARG A C 1
ATOM 650 O O . ARG A 1 84 ? 10.915 3.422 -15.803 1.00 90.88 84 ARG A O 1
ATOM 657 N N . GLU A 1 85 ? 11.946 3.543 -17.786 1.00 87.31 85 GLU A N 1
ATOM 658 C CA . GLU A 1 85 ? 11.267 4.778 -18.207 1.00 87.31 85 GLU 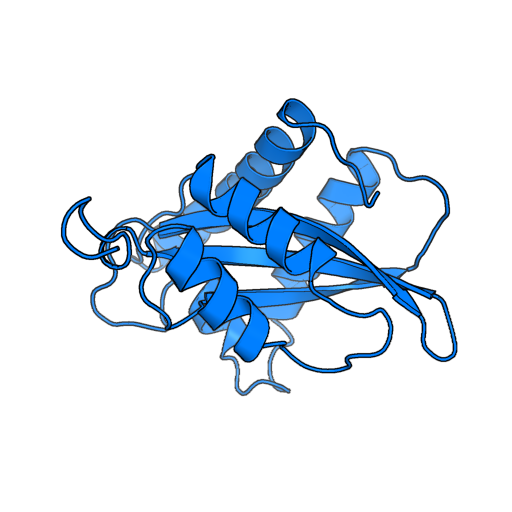A CA 1
ATOM 659 C C . GLU A 1 85 ? 9.764 4.578 -18.457 1.00 87.31 85 GLU A C 1
ATOM 661 O O . GLU A 1 85 ? 8.959 5.493 -18.288 1.00 87.31 85 GLU A O 1
ATOM 666 N N . GLN A 1 86 ? 9.363 3.371 -18.859 1.00 90.06 86 GLN A N 1
ATOM 667 C CA . GLN A 1 86 ? 7.984 3.050 -19.215 1.00 90.06 86 GLN A CA 1
ATOM 668 C C . GLN A 1 86 ? 7.580 1.688 -18.666 1.00 90.06 86 GLN A C 1
ATOM 670 O O . GLN A 1 86 ? 8.387 0.758 -18.605 1.00 90.06 86 GLN A O 1
ATOM 675 N N . TYR A 1 87 ? 6.305 1.586 -18.304 1.00 91.88 87 TYR A N 1
ATOM 676 C CA . TYR A 1 87 ? 5.701 0.386 -17.746 1.00 91.88 87 TYR A CA 1
ATOM 677 C C . TYR A 1 87 ? 4.299 0.221 -18.307 1.00 91.88 87 TYR A C 1
ATOM 679 O O . TYR A 1 87 ? 3.578 1.198 -18.507 1.00 91.88 87 TYR A O 1
ATOM 687 N N . SER A 1 88 ? 3.913 -1.025 -18.526 1.00 93.88 88 SER A N 1
ATOM 688 C CA . SER A 1 88 ? 2.535 -1.394 -18.810 1.00 93.88 88 SER A CA 1
ATOM 689 C C . SER A 1 88 ? 1.754 -1.642 -17.516 1.00 93.88 88 SER A C 1
ATOM 691 O O . SER A 1 88 ? 2.326 -1.880 -16.451 1.00 93.88 88 SER A O 1
ATOM 693 N N . LEU A 1 89 ? 0.426 -1.691 -17.623 1.00 94.25 89 LEU A N 1
ATOM 694 C CA . LEU A 1 89 ? -0.445 -2.164 -16.543 1.00 94.25 89 LEU A CA 1
ATOM 695 C C . LEU A 1 89 ? -0.070 -3.583 -16.070 1.00 94.25 89 LEU A C 1
ATOM 697 O O . LEU A 1 89 ? -0.158 -3.897 -14.884 1.00 94.25 89 LEU A O 1
ATOM 701 N N . TYR A 1 90 ? 0.389 -4.438 -16.989 1.00 95.88 90 TYR A N 1
ATOM 702 C CA . TYR A 1 90 ? 0.893 -5.768 -16.648 1.00 95.88 90 TYR A CA 1
ATOM 703 C C . TYR A 1 90 ? 2.127 -5.691 -15.741 1.00 95.88 90 TYR A C 1
ATOM 705 O O . TYR A 1 90 ? 2.195 -6.417 -14.748 1.00 95.88 90 TYR A O 1
ATOM 713 N N . ASP A 1 91 ? 3.077 -4.802 -16.042 1.00 95.00 91 ASP A N 1
ATOM 714 C CA . ASP A 1 91 ? 4.276 -4.623 -15.219 1.00 95.00 91 ASP A CA 1
ATOM 715 C C . ASP A 1 91 ? 3.901 -4.160 -13.806 1.00 95.00 91 ASP A C 1
ATOM 717 O O . ASP A 1 91 ? 4.379 -4.734 -12.828 1.00 95.00 91 ASP A O 1
ATOM 721 N N . ALA A 1 92 ? 2.968 -3.210 -13.690 1.00 93.94 92 ALA A N 1
ATOM 722 C CA . ALA A 1 92 ? 2.456 -2.737 -12.405 1.00 93.94 92 ALA A CA 1
ATOM 723 C C . ALA A 1 92 ? 1.821 -3.866 -11.573 1.00 93.94 92 ALA A C 1
ATOM 725 O O . ALA A 1 92 ? 2.207 -4.081 -10.422 1.00 93.94 92 ALA A O 1
ATOM 726 N N . LYS A 1 93 ? 0.913 -4.656 -12.166 1.00 96.19 93 LYS A N 1
ATOM 727 C CA . LYS A 1 93 ? 0.302 -5.821 -11.496 1.00 96.19 93 LYS A CA 1
ATOM 728 C C . LYS A 1 93 ? 1.345 -6.864 -11.098 1.00 96.19 93 LYS A C 1
ATOM 730 O O . LYS A 1 93 ? 1.271 -7.439 -10.012 1.00 96.19 93 LYS A O 1
ATOM 735 N N . LYS A 1 94 ? 2.346 -7.100 -11.948 1.00 95.88 94 LYS A N 1
ATOM 736 C CA . LYS A 1 94 ? 3.455 -8.013 -11.654 1.00 95.88 94 LYS A CA 1
ATOM 737 C C . LYS A 1 94 ? 4.289 -7.526 -10.468 1.00 95.88 94 LYS A C 1
ATOM 739 O O . LYS A 1 94 ? 4.669 -8.351 -9.637 1.00 95.88 94 LYS A O 1
ATOM 744 N N . PHE A 1 95 ? 4.574 -6.229 -10.368 1.00 94.44 95 PHE A N 1
ATOM 745 C CA . PHE A 1 95 ? 5.318 -5.674 -9.236 1.00 94.44 95 PHE A CA 1
ATOM 746 C C . PHE A 1 95 ? 4.526 -5.741 -7.939 1.00 94.44 95 PHE A C 1
ATOM 748 O O . PHE A 1 95 ? 5.079 -6.207 -6.950 1.00 94.44 95 PHE A O 1
ATOM 755 N N . ILE A 1 96 ? 3.232 -5.407 -7.957 1.00 94.44 96 ILE A N 1
ATOM 756 C CA . ILE A 1 96 ? 2.352 -5.582 -6.791 1.00 94.44 96 ILE A CA 1
ATOM 757 C C . ILE A 1 96 ? 2.345 -7.045 -6.343 1.00 94.44 96 ILE A C 1
ATOM 759 O O . ILE A 1 96 ? 2.579 -7.332 -5.174 1.00 94.44 96 ILE A O 1
ATOM 763 N N . TYR A 1 97 ? 2.158 -7.991 -7.268 1.00 96.25 97 TYR A N 1
ATOM 764 C CA . TYR A 1 97 ? 2.166 -9.415 -6.931 1.00 96.25 97 TYR A CA 1
ATOM 765 C C . TYR A 1 97 ? 3.490 -9.847 -6.287 1.00 96.25 97 TYR A C 1
ATOM 767 O O . TYR A 1 97 ? 3.493 -10.492 -5.242 1.00 96.25 97 TYR A O 1
ATOM 775 N N . ARG A 1 98 ? 4.632 -9.464 -6.874 1.00 94.88 98 ARG A N 1
ATOM 776 C CA . ARG A 1 98 ? 5.955 -9.782 -6.315 1.00 94.88 98 ARG A CA 1
ATOM 777 C C . ARG A 1 98 ? 6.181 -9.132 -4.955 1.00 94.88 98 ARG A C 1
ATOM 779 O O . ARG A 1 98 ? 6.731 -9.787 -4.077 1.00 94.88 98 ARG A O 1
ATOM 786 N N . ALA A 1 99 ? 5.750 -7.885 -4.790 1.00 93.00 99 ALA A N 1
ATOM 787 C CA . ALA A 1 99 ? 5.834 -7.164 -3.531 1.00 93.00 99 ALA A CA 1
ATOM 788 C C . ALA A 1 99 ? 5.074 -7.907 -2.429 1.00 93.00 99 ALA A C 1
ATOM 790 O O . ALA A 1 99 ? 5.650 -8.170 -1.379 1.00 93.00 99 ALA A O 1
ATOM 791 N N . LEU A 1 100 ? 3.834 -8.328 -2.698 1.00 94.62 100 LEU A N 1
ATOM 792 C CA . LEU A 1 100 ? 3.044 -9.122 -1.758 1.00 94.62 100 LEU A CA 1
ATOM 793 C C . LEU A 1 100 ? 3.718 -10.459 -1.431 1.00 94.62 100 LEU A C 1
ATOM 795 O O . LEU A 1 100 ? 3.845 -10.796 -0.262 1.00 94.62 100 LEU A O 1
ATOM 799 N N . ILE A 1 101 ? 4.206 -11.203 -2.431 1.00 94.88 101 ILE A N 1
ATOM 800 C CA . ILE A 1 101 ? 4.892 -12.486 -2.198 1.00 94.88 101 ILE A CA 1
ATOM 801 C C . ILE A 1 101 ? 6.127 -12.313 -1.310 1.00 94.88 101 ILE A C 1
ATOM 803 O O . ILE A 1 101 ? 6.295 -13.055 -0.347 1.00 94.88 101 ILE A O 1
ATOM 807 N N . TRP A 1 102 ? 6.984 -11.335 -1.598 1.00 92.38 102 TRP A N 1
ATOM 808 C CA . TRP A 1 102 ? 8.174 -11.096 -0.783 1.00 92.38 102 TRP A CA 1
ATOM 809 C C . TRP A 1 102 ? 7.824 -10.698 0.646 1.00 92.38 102 TRP A C 1
ATOM 811 O O . TRP A 1 102 ? 8.427 -11.205 1.582 1.00 92.38 102 TRP A O 1
ATOM 821 N N . ARG A 1 103 ? 6.807 -9.856 0.823 1.00 92.44 103 ARG A N 1
ATOM 822 C CA . ARG A 1 103 ? 6.385 -9.389 2.146 1.00 92.44 103 ARG A CA 1
ATOM 823 C C . ARG A 1 103 ? 5.614 -10.431 2.947 1.00 92.44 103 ARG A C 1
ATOM 825 O O . ARG A 1 103 ? 5.612 -10.363 4.165 1.00 92.44 103 ARG A O 1
ATOM 832 N N . LEU A 1 104 ? 4.989 -11.402 2.288 1.00 94.75 104 LEU A N 1
ATOM 833 C CA . LEU A 1 104 ? 4.303 -12.510 2.952 1.00 94.75 104 LEU A CA 1
ATOM 834 C C . LEU A 1 104 ? 5.249 -13.655 3.324 1.00 94.75 104 LEU A C 1
ATOM 836 O O . LEU A 1 104 ? 5.034 -14.310 4.340 1.00 94.75 104 LEU A O 1
ATOM 840 N N . PHE A 1 105 ? 6.265 -13.926 2.501 1.00 94.88 105 PHE A N 1
ATOM 841 C CA . PHE A 1 105 ? 7.035 -15.172 2.594 1.00 94.88 105 PHE A CA 1
ATOM 842 C C . PHE A 1 105 ? 8.544 -14.989 2.809 1.00 94.88 105 PHE A C 1
ATOM 844 O O . PHE A 1 105 ? 9.208 -15.960 3.162 1.00 94.88 105 PHE A O 1
ATOM 851 N N . ASP A 1 106 ? 9.092 -13.786 2.626 1.00 93.94 106 ASP A N 1
ATOM 852 C CA . ASP A 1 106 ? 10.519 -13.475 2.810 1.00 93.94 106 ASP A CA 1
ATOM 853 C C . ASP A 1 106 ? 10.718 -12.196 3.644 1.00 93.94 106 ASP A C 1
ATOM 855 O O . ASP A 1 106 ? 11.426 -11.252 3.285 1.00 93.94 106 ASP A O 1
ATOM 859 N N . ASP A 1 107 ? 10.038 -12.158 4.788 1.00 92.25 107 ASP A N 1
ATOM 860 C CA . ASP A 1 107 ? 9.933 -10.963 5.628 1.00 92.25 107 ASP A CA 1
ATOM 861 C C . ASP A 1 107 ? 10.737 -11.041 6.933 1.00 92.25 107 ASP A C 1
ATOM 863 O O . ASP A 1 107 ? 10.584 -10.235 7.847 1.00 92.25 107 ASP A O 1
ATOM 867 N N . SER A 1 108 ? 11.654 -12.007 7.010 1.00 93.19 108 SER A N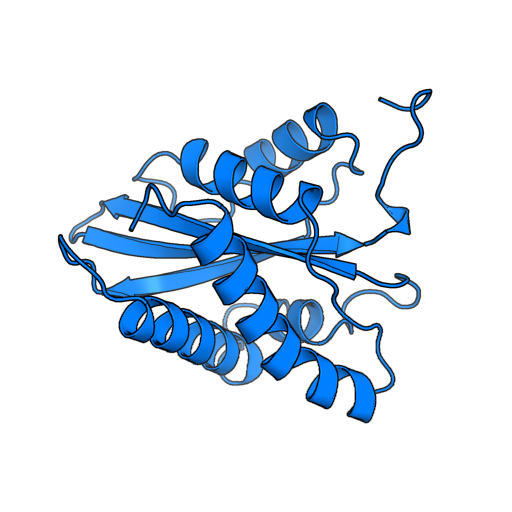 1
ATOM 868 C CA . SER A 1 108 ? 12.499 -12.236 8.190 1.00 93.19 108 SER A CA 1
ATOM 869 C C . SER A 1 108 ? 13.328 -11.009 8.595 1.00 93.19 108 SER A C 1
ATOM 871 O O . SER A 1 108 ? 13.570 -10.782 9.776 1.00 93.19 108 SER A O 1
ATOM 873 N N . HIS A 1 109 ? 13.726 -10.179 7.627 1.00 88.00 109 HIS A N 1
ATOM 874 C CA . HIS A 1 109 ? 14.470 -8.941 7.868 1.00 88.00 109 HIS A CA 1
ATOM 875 C C . HIS A 1 109 ? 13.664 -7.870 8.626 1.00 88.00 109 HIS A C 1
ATOM 8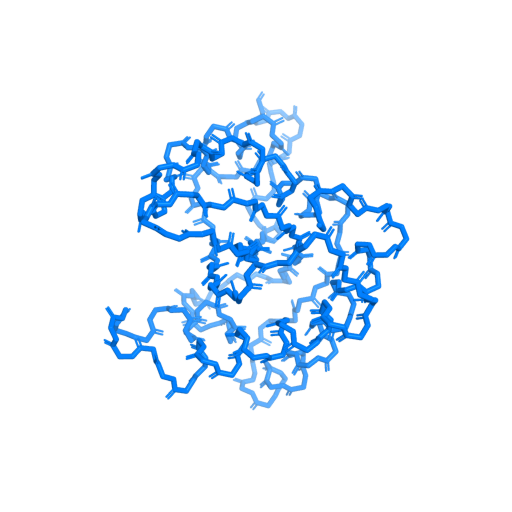77 O O . HIS A 1 109 ? 14.259 -6.923 9.138 1.00 88.00 109 HIS A O 1
ATOM 883 N N . ALA A 1 110 ? 12.338 -8.010 8.689 1.00 87.81 110 ALA A N 1
ATOM 884 C CA . ALA A 1 110 ? 11.419 -7.134 9.408 1.00 87.81 110 ALA A CA 1
ATOM 885 C C . ALA A 1 110 ? 10.683 -7.865 10.544 1.00 87.81 110 ALA A C 1
ATOM 887 O O . ALA A 1 110 ? 9.626 -7.410 10.973 1.00 87.81 110 ALA A O 1
ATOM 888 N N . ASP A 1 111 ? 11.213 -9.008 10.996 1.00 92.19 111 ASP A N 1
ATOM 889 C CA . ASP A 1 111 ? 10.579 -9.879 11.997 1.00 92.19 111 ASP A CA 1
ATOM 890 C C . ASP A 1 111 ? 9.123 -10.236 11.640 1.00 92.19 111 ASP A C 1
ATOM 892 O O . ASP A 1 111 ? 8.241 -10.300 12.490 1.00 92.19 111 ASP A O 1
ATOM 896 N N . TYR A 1 112 ? 8.862 -10.426 10.339 1.00 92.81 112 TYR A N 1
ATOM 897 C CA . TYR A 1 112 ? 7.539 -10.708 9.773 1.00 92.81 112 TYR A CA 1
ATOM 898 C C . TYR A 1 112 ? 6.480 -9.617 10.005 1.00 92.81 112 TYR A C 1
ATOM 900 O O . TYR A 1 112 ? 5.292 -9.855 9.778 1.00 92.81 112 TYR A O 1
ATOM 908 N N . GLY A 1 113 ? 6.884 -8.408 10.406 1.00 90.19 113 GLY A N 1
ATOM 909 C CA . GLY A 1 113 ? 5.971 -7.292 10.637 1.00 90.19 113 GLY A CA 1
ATOM 910 C C . GLY A 1 113 ? 5.151 -6.910 9.401 1.00 90.19 113 GLY A C 1
ATOM 911 O O . GLY A 1 113 ? 3.959 -6.638 9.523 1.00 90.19 113 GLY A O 1
ATOM 912 N N . TYR A 1 114 ? 5.723 -6.959 8.191 1.00 91.69 114 TYR A N 1
ATOM 913 C CA . TYR A 1 114 ? 4.940 -6.678 6.985 1.00 91.69 114 TYR A CA 1
ATOM 914 C C . TYR A 1 114 ? 3.976 -7.812 6.649 1.00 91.69 114 TYR A C 1
ATOM 916 O O . TYR A 1 114 ? 2.878 -7.541 6.163 1.00 91.69 114 TYR A O 1
ATOM 924 N N . ALA A 1 115 ? 4.358 -9.066 6.906 1.00 93.50 115 ALA A N 1
ATOM 925 C CA . ALA A 1 115 ? 3.454 -10.198 6.733 1.00 93.50 115 ALA A CA 1
ATOM 926 C C . ALA A 1 115 ? 2.228 -10.055 7.647 1.00 93.50 115 ALA A C 1
ATOM 928 O O . ALA A 1 115 ? 1.100 -10.220 7.181 1.00 93.50 115 ALA A O 1
ATOM 929 N N . LEU A 1 116 ? 2.439 -9.673 8.913 1.00 92.00 116 LEU A N 1
ATOM 930 C CA . LEU A 1 116 ? 1.362 -9.396 9.866 1.00 92.00 116 LEU A CA 1
ATOM 931 C C . LEU A 1 116 ? 0.461 -8.249 9.376 1.00 92.00 116 LEU A C 1
ATOM 933 O O . LEU A 1 116 ? -0.747 -8.445 9.260 1.00 92.00 116 LEU A O 1
ATOM 937 N N . THR A 1 117 ? 1.043 -7.116 8.969 1.00 90.31 117 THR A N 1
ATOM 938 C CA . THR A 1 117 ? 0.334 -5.967 8.373 1.00 90.31 117 THR A CA 1
ATOM 939 C C . THR A 1 117 ? -0.524 -6.359 7.170 1.00 90.31 117 THR A C 1
ATOM 941 O O . THR A 1 117 ? -1.716 -6.053 7.101 1.00 90.31 117 THR A O 1
ATOM 944 N N . ILE A 1 118 ? 0.059 -7.067 6.200 1.00 92.69 118 ILE A N 1
ATOM 945 C CA . ILE A 1 118 ? -0.623 -7.444 4.957 1.00 92.69 118 ILE A CA 1
ATOM 946 C C . ILE A 1 118 ? -1.750 -8.442 5.231 1.00 92.69 118 ILE A C 1
ATOM 948 O O . ILE A 1 118 ? -2.796 -8.367 4.583 1.00 92.69 118 ILE A O 1
ATOM 952 N N . LEU A 1 119 ? -1.577 -9.347 6.194 1.00 92.69 119 LEU A N 1
ATOM 953 C CA . LEU A 1 119 ? -2.590 -10.331 6.577 1.00 92.69 119 LEU A CA 1
ATOM 954 C C . LEU A 1 119 ? -3.614 -9.794 7.585 1.00 92.69 119 LEU A C 1
ATOM 956 O O . LEU A 1 119 ? -4.600 -10.483 7.833 1.00 92.69 119 LEU A O 1
ATOM 960 N N . GLY A 1 120 ? -3.433 -8.581 8.116 1.00 90.38 120 GLY A N 1
ATOM 961 C CA . GLY A 1 120 ? -4.319 -8.002 9.130 1.00 90.38 120 GLY A CA 1
ATOM 962 C C . GLY A 1 120 ? -4.242 -8.751 10.463 1.00 90.38 120 GLY A C 1
ATOM 963 O O . GLY A 1 120 ? -5.273 -9.028 11.064 1.00 90.38 120 GLY A O 1
ATOM 964 N N . LEU A 1 121 ? -3.033 -9.160 10.857 1.00 89.25 121 LEU A N 1
ATOM 965 C CA . LEU A 1 121 ? -2.725 -9.877 12.104 1.00 89.25 121 LEU A CA 1
ATOM 966 C C . LEU A 1 121 ? -1.940 -9.012 13.105 1.00 89.25 121 LEU A C 1
ATOM 968 O O . LEU A 1 121 ? -1.590 -9.486 14.180 1.00 89.25 121 LEU A O 1
ATOM 972 N N . ASP A 1 122 ? -1.589 -7.785 12.726 1.00 79.69 122 ASP A N 1
ATOM 973 C CA . ASP A 1 122 ? -0.773 -6.855 13.507 1.00 79.69 122 ASP A CA 1
ATOM 974 C C . ASP A 1 122 ? -1.561 -6.094 14.586 1.00 79.69 122 ASP A C 1
ATOM 976 O O . ASP A 1 122 ? -0.930 -5.531 15.477 1.00 79.69 122 ASP A O 1
ATOM 980 N N . GLU A 1 123 ? -2.901 -6.128 14.572 1.00 64.50 123 GLU A N 1
ATOM 981 C CA . GLU A 1 123 ? -3.744 -5.592 15.651 1.00 64.50 123 GLU A CA 1
ATOM 982 C C . GLU A 1 123 ? -4.985 -6.465 15.906 1.00 64.50 123 GLU A C 1
ATOM 984 O O . GLU A 1 123 ? -5.626 -6.945 14.972 1.00 64.50 123 GLU A O 1
ATOM 989 N N . ASP A 1 124 ? -5.336 -6.651 17.184 1.00 56.75 124 ASP A N 1
ATOM 990 C CA . ASP A 1 124 ? -6.385 -7.584 17.627 1.00 56.75 124 ASP A CA 1
ATOM 991 C C . ASP A 1 124 ? -7.820 -7.147 17.256 1.00 56.75 124 ASP A C 1
ATOM 993 O O . ASP A 1 124 ? -8.745 -7.954 17.355 1.00 56.75 124 ASP A O 1
ATOM 997 N N . GLU A 1 125 ? -8.047 -5.892 16.839 1.00 53.16 125 GLU A N 1
ATOM 998 C CA . GLU A 1 125 ? -9.410 -5.334 16.751 1.00 53.16 125 GLU A CA 1
ATOM 999 C C . GLU A 1 125 ? -9.654 -4.316 15.619 1.00 53.16 125 GLU A C 1
ATOM 1001 O O . GLU A 1 125 ? -10.718 -3.689 15.596 1.00 53.16 125 GLU A O 1
ATOM 1006 N N . SER A 1 126 ? -8.736 -4.138 14.658 1.00 58.59 126 SER A N 1
ATOM 1007 C CA . SER A 1 126 ? -9.008 -3.202 13.559 1.00 58.59 126 SER A CA 1
ATOM 1008 C C . SER A 1 126 ? -10.169 -3.727 12.710 1.00 58.59 126 SER A C 1
ATOM 1010 O O . SER A 1 126 ? -10.242 -4.911 12.395 1.00 58.59 126 SER A O 1
ATOM 1012 N N . GLY A 1 127 ? -11.146 -2.870 12.403 1.00 76.44 127 GLY A N 1
ATOM 1013 C CA . GLY A 1 127 ? -12.280 -3.219 11.544 1.00 76.44 127 GLY A CA 1
ATOM 1014 C C . GLY A 1 127 ? -11.853 -3.395 10.081 1.00 76.44 127 GLY A C 1
ATOM 1015 O O . GLY A 1 127 ? -10.696 -3.635 9.770 1.00 76.44 127 GLY A O 1
ATOM 1016 N N . ILE A 1 128 ? -12.781 -3.238 9.132 1.00 86.94 128 ILE A N 1
ATOM 1017 C CA . ILE A 1 128 ? -12.425 -3.195 7.700 1.00 86.94 128 ILE A CA 1
ATOM 1018 C C . ILE A 1 128 ? -11.298 -2.173 7.470 1.00 86.94 128 ILE A C 1
ATOM 1020 O O . ILE A 1 128 ? -11.396 -1.035 7.932 1.00 86.94 128 ILE A O 1
ATOM 1024 N N . GLU A 1 129 ? -10.279 -2.553 6.703 1.00 92.50 129 GLU A N 1
ATOM 1025 C CA . GLU A 1 129 ? -9.163 -1.675 6.348 1.00 92.50 129 GLU A CA 1
ATOM 1026 C C . GLU A 1 129 ? -9.310 -1.152 4.919 1.00 92.50 129 GLU A C 1
ATOM 1028 O O . GLU A 1 129 ? -9.850 -1.818 4.037 1.00 92.50 129 GLU A O 1
ATOM 1033 N N . GLN A 1 130 ? -8.815 0.053 4.671 1.00 93.81 130 GLN A N 1
ATOM 1034 C CA . GLN A 1 130 ? -8.722 0.623 3.334 1.00 93.81 130 GLN A CA 1
ATOM 1035 C C . GLN A 1 130 ? -7.318 0.429 2.773 1.00 93.81 130 GLN A C 1
ATOM 1037 O O . GLN A 1 130 ? -6.351 0.599 3.509 1.00 93.81 130 GLN A O 1
ATOM 1042 N N . ILE A 1 131 ? -7.196 0.111 1.484 1.00 94.38 131 ILE A N 1
ATOM 1043 C CA . ILE A 1 131 ? -5.908 -0.103 0.819 1.00 94.38 131 ILE A CA 1
ATOM 1044 C C . ILE A 1 131 ? -5.696 0.859 -0.353 1.00 94.38 131 ILE A C 1
ATOM 1046 O O . ILE A 1 131 ? -6.610 1.107 -1.144 1.00 94.38 131 ILE A O 1
ATOM 1050 N N . GLY A 1 132 ? -4.475 1.380 -0.478 1.00 93.19 132 GLY A N 1
ATOM 1051 C CA . GLY A 1 132 ? -4.059 2.261 -1.569 1.00 93.19 132 GLY A CA 1
ATOM 1052 C C . GLY A 1 132 ? -2.638 1.972 -2.042 1.00 93.19 132 GLY A C 1
ATOM 1053 O O . GLY A 1 132 ? -1.802 1.505 -1.267 1.00 93.19 132 GLY A O 1
ATOM 1054 N N . PHE A 1 133 ? -2.374 2.247 -3.323 1.00 91.62 133 PHE A N 1
ATOM 1055 C CA . PHE A 1 133 ? -1.074 2.023 -3.955 1.00 91.62 133 PHE A CA 1
ATOM 1056 C C . PHE A 1 133 ? -0.583 3.261 -4.691 1.00 91.62 133 PHE A C 1
ATOM 1058 O O . PHE A 1 133 ? -1.360 3.952 -5.346 1.00 91.62 133 PHE A O 1
ATOM 1065 N N . ALA A 1 134 ? 0.726 3.485 -4.645 1.00 92.12 134 ALA A N 1
ATOM 1066 C CA . ALA A 1 134 ? 1.404 4.473 -5.471 1.00 92.12 134 ALA A CA 1
ATOM 1067 C C . ALA A 1 134 ? 2.822 4.011 -5.811 1.00 92.12 134 ALA A C 1
ATOM 1069 O O . ALA A 1 134 ? 3.358 3.090 -5.193 1.00 92.12 134 ALA A O 1
ATOM 1070 N N . PHE A 1 135 ? 3.447 4.676 -6.781 1.00 91.94 135 PHE A N 1
ATOM 1071 C CA . PHE A 1 135 ? 4.824 4.398 -7.168 1.00 91.94 135 PHE A CA 1
ATOM 1072 C C . PHE A 1 135 ? 5.657 5.673 -7.160 1.00 91.94 135 PHE A C 1
ATOM 1074 O O . PHE A 1 135 ? 5.179 6.720 -7.588 1.00 91.94 135 PHE A O 1
ATOM 1081 N N . SER A 1 136 ? 6.913 5.574 -6.733 1.00 90.38 136 SER A N 1
ATOM 1082 C CA . SER A 1 136 ? 7.883 6.666 -6.862 1.00 90.38 136 SER A CA 1
ATOM 1083 C C . SER A 1 136 ? 9.236 6.152 -7.336 1.00 90.38 136 SER A C 1
ATOM 1085 O O . SER A 1 136 ? 9.570 4.975 -7.164 1.00 90.38 136 SER A O 1
ATOM 1087 N N . LYS A 1 137 ? 10.022 7.033 -7.955 1.00 89.69 137 LYS A N 1
ATOM 1088 C CA . LYS A 1 137 ? 11.426 6.758 -8.245 1.00 89.69 137 LYS A CA 1
ATOM 1089 C C . LYS A 1 137 ? 12.279 6.990 -7.000 1.00 89.69 137 LYS A C 1
ATOM 1091 O O . LYS A 1 137 ? 12.139 7.992 -6.303 1.00 89.69 137 LYS A O 1
ATOM 1096 N N . PHE A 1 138 ? 13.214 6.082 -6.763 1.00 87.00 138 PHE A N 1
ATOM 1097 C CA . PHE A 1 138 ? 14.255 6.218 -5.753 1.00 87.00 138 PHE A CA 1
ATOM 1098 C C . PHE A 1 138 ? 15.620 6.098 -6.418 1.00 87.00 138 PHE A C 1
ATOM 1100 O O . PHE A 1 138 ? 15.871 5.135 -7.144 1.00 87.00 138 PHE A O 1
ATOM 1107 N N . THR A 1 139 ? 16.505 7.057 -6.164 1.00 86.44 139 THR A N 1
ATOM 1108 C CA . THR A 1 139 ? 17.823 7.120 -6.798 1.00 86.44 139 THR A CA 1
ATOM 1109 C C . THR A 1 139 ? 18.896 7.021 -5.726 1.00 86.44 139 THR A C 1
ATOM 1111 O O . THR A 1 139 ? 19.061 7.909 -4.891 1.00 86.44 139 THR A O 1
ATOM 1114 N N . PHE A 1 140 ? 19.655 5.927 -5.775 1.00 78.62 140 PHE A N 1
ATOM 1115 C CA . PHE A 1 140 ? 20.871 5.764 -4.986 1.00 78.62 140 PHE A CA 1
ATOM 1116 C C . PHE A 1 140 ? 22.066 5.570 -5.934 1.00 78.62 140 PHE A C 1
ATOM 1118 O O . PHE A 1 140 ? 22.392 6.490 -6.678 1.00 78.62 140 PHE A O 1
ATOM 1125 N N . ASP A 1 141 ? 22.678 4.381 -5.965 1.00 83.75 141 ASP A N 1
ATOM 1126 C CA . ASP A 1 141 ? 23.732 4.023 -6.932 1.00 83.75 141 ASP A CA 1
ATOM 1127 C C . ASP A 1 141 ? 23.139 3.638 -8.297 1.00 83.75 141 ASP A C 1
ATOM 1129 O O . ASP A 1 141 ? 23.773 3.792 -9.339 1.00 83.75 141 ASP A O 1
ATOM 1133 N N . ILE A 1 142 ? 21.908 3.125 -8.271 1.00 86.44 142 ILE A N 1
ATOM 1134 C CA . ILE A 1 142 ? 21.062 2.842 -9.428 1.00 86.44 142 ILE A CA 1
ATOM 1135 C C . ILE A 1 142 ? 19.640 3.319 -9.129 1.00 86.44 142 ILE A C 1
ATOM 1137 O O . ILE A 1 142 ? 19.276 3.535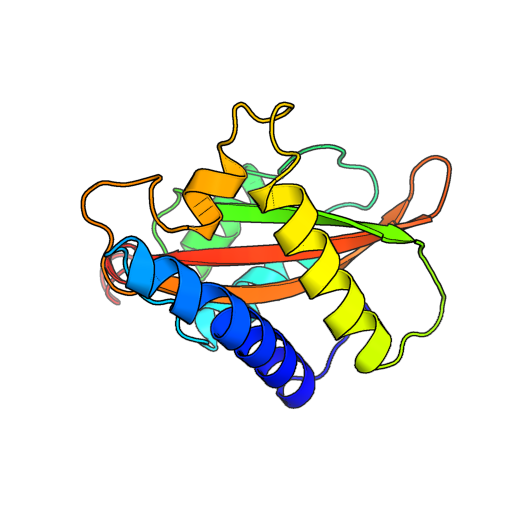 -7.966 1.00 86.44 142 ILE A O 1
ATOM 1141 N N . ASP A 1 143 ? 18.844 3.467 -10.184 1.00 90.44 143 ASP A N 1
ATOM 1142 C CA . ASP A 1 143 ? 17.437 3.825 -10.068 1.00 90.44 143 ASP A CA 1
ATOM 1143 C C . ASP A 1 143 ? 16.587 2.606 -9.692 1.00 90.44 143 ASP A C 1
ATOM 1145 O O . ASP A 1 143 ? 16.705 1.526 -10.279 1.00 90.44 143 ASP A O 1
ATOM 1149 N N . TRP A 1 144 ? 15.688 2.808 -8.734 1.00 90.56 144 TRP A N 1
ATOM 1150 C CA . TRP A 1 144 ? 14.697 1.837 -8.287 1.00 90.56 144 TRP A CA 1
ATOM 1151 C C . TRP A 1 144 ? 13.288 2.405 -8.428 1.00 90.56 144 TRP A C 1
ATOM 1153 O O . TRP A 1 144 ? 13.058 3.606 -8.275 1.00 90.56 144 TRP A O 1
ATOM 1163 N N . LEU A 1 145 ? 12.330 1.520 -8.686 1.00 91.62 145 LEU A N 1
ATOM 1164 C CA . LEU A 1 145 ? 10.910 1.817 -8.558 1.00 91.62 145 LEU A CA 1
ATOM 1165 C C . LEU A 1 145 ? 10.434 1.353 -7.180 1.00 91.62 145 LEU A C 1
ATOM 1167 O O . LEU A 1 145 ? 10.506 0.162 -6.873 1.00 91.62 145 LEU A O 1
ATOM 1171 N N . LEU A 1 146 ? 9.925 2.274 -6.366 1.00 90.62 146 LEU A N 1
ATOM 1172 C CA . LEU A 1 146 ? 9.281 1.952 -5.095 1.00 90.62 146 LEU A CA 1
ATOM 1173 C C . LEU A 1 146 ? 7.789 1.782 -5.324 1.00 90.62 146 LEU A C 1
ATOM 1175 O O . LEU A 1 146 ? 7.159 2.612 -5.971 1.00 90.62 146 LEU A O 1
ATOM 1179 N N . THR A 1 147 ? 7.236 0.710 -4.769 1.00 92.12 147 THR A N 1
ATOM 1180 C CA . THR A 1 147 ? 5.793 0.511 -4.607 1.00 92.12 147 THR A CA 1
ATOM 1181 C C . THR A 1 147 ? 5.431 0.844 -3.168 1.00 92.12 147 THR A C 1
ATOM 1183 O O . THR A 1 147 ? 5.974 0.217 -2.260 1.00 92.12 147 THR A O 1
ATOM 1186 N N . HIS A 1 148 ? 4.524 1.796 -2.975 1.00 90.94 148 HIS A N 1
ATOM 1187 C CA . HIS A 1 148 ? 3.968 2.188 -1.679 1.00 90.94 148 HIS A CA 1
ATOM 1188 C C . HIS A 1 148 ? 2.612 1.530 -1.513 1.00 90.94 148 HIS A C 1
ATOM 1190 O O . HIS A 1 148 ? 1.765 1.675 -2.390 1.00 90.94 148 HIS A O 1
ATOM 1196 N N . MET A 1 149 ? 2.417 0.815 -0.413 1.00 92.06 149 MET A N 1
ATOM 1197 C CA . MET A 1 149 ? 1.161 0.164 -0.054 1.00 92.06 149 MET A CA 1
ATOM 1198 C C . MET A 1 149 ? 0.717 0.743 1.279 1.00 92.06 149 MET A C 1
ATOM 1200 O O . MET A 1 149 ? 1.428 0.608 2.272 1.00 92.06 149 MET A O 1
ATOM 1204 N N . ILE A 1 150 ? -0.433 1.404 1.291 1.00 92.31 150 ILE A N 1
ATOM 1205 C CA . ILE A 1 150 ? -0.995 2.024 2.488 1.00 92.31 150 ILE A CA 1
ATOM 1206 C C . ILE A 1 150 ? -2.193 1.217 2.944 1.00 92.31 150 ILE A C 1
ATOM 1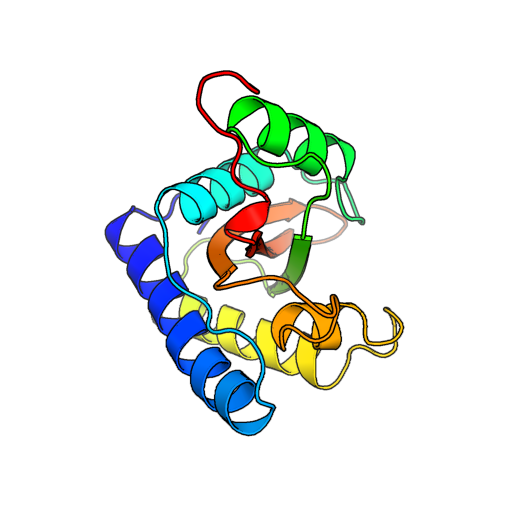208 O O . ILE A 1 150 ? -3.046 0.879 2.123 1.00 92.31 150 ILE A O 1
ATOM 1212 N N . PHE A 1 151 ? -2.261 0.967 4.247 1.00 92.12 151 PHE A N 1
ATOM 1213 C CA . PHE A 1 151 ? -3.422 0.404 4.915 1.00 92.12 151 PHE A CA 1
ATOM 1214 C C . PHE A 1 151 ? -3.960 1.439 5.905 1.00 92.12 151 PHE A C 1
ATOM 1216 O O . PHE A 1 151 ? -3.206 2.014 6.686 1.00 92.12 151 PHE A O 1
ATOM 1223 N N . ILE A 1 152 ? -5.263 1.705 5.867 1.00 92.44 152 ILE A N 1
ATOM 1224 C CA . ILE A 1 152 ? -5.929 2.622 6.798 1.00 92.44 152 ILE A CA 1
ATOM 1225 C C . ILE A 1 152 ? -7.080 1.865 7.453 1.00 92.44 152 ILE A C 1
ATOM 1227 O O . ILE A 1 152 ? -8.119 1.671 6.814 1.00 92.44 152 ILE A O 1
ATOM 1231 N N . PRO A 1 153 ? -6.928 1.429 8.709 1.00 91.75 153 PRO A N 1
ATOM 1232 C CA . PRO A 1 153 ? -8.050 0.963 9.510 1.00 91.75 153 PRO A CA 1
ATOM 1233 C C . PRO A 1 153 ? -9.181 1.996 9.539 1.00 91.75 153 PRO A C 1
ATOM 1235 O O . PRO A 1 153 ? -8.936 3.189 9.719 1.00 91.75 153 PRO A O 1
ATOM 1238 N N . LYS A 1 154 ? -10.436 1.581 9.321 1.00 89.56 154 LYS A N 1
ATOM 1239 C CA . LYS A 1 154 ? -11.563 2.536 9.303 1.00 89.56 154 LYS A CA 1
ATOM 1240 C C . LYS A 1 154 ? -11.767 3.241 10.646 1.00 89.56 154 LYS A C 1
ATOM 1242 O O . LYS A 1 154 ? -12.229 4.375 10.661 1.00 89.56 154 LYS A O 1
ATOM 1247 N N . ASP A 1 155 ? -11.413 2.590 11.744 1.00 88.94 155 ASP A N 1
ATOM 1248 C CA . ASP A 1 155 ? -11.403 3.137 13.102 1.00 88.94 155 ASP A CA 1
ATOM 1249 C C . ASP A 1 155 ? -10.309 4.194 13.325 1.00 88.94 155 ASP A C 1
ATOM 1251 O O . ASP A 1 155 ? -10.387 4.956 14.284 1.00 88.94 155 ASP A O 1
ATOM 1255 N N . TRP A 1 156 ? -9.332 4.302 12.420 1.00 90.00 156 TRP A N 1
ATOM 1256 C CA . TRP A 1 156 ? -8.349 5.387 12.426 1.00 90.00 156 TRP A CA 1
ATOM 1257 C C . TRP A 1 156 ? -8.832 6.633 11.677 1.00 90.00 156 TRP A C 1
ATOM 1259 O O . TRP A 1 156 ? -8.139 7.648 11.689 1.00 90.00 156 TRP A O 1
ATOM 1269 N N . ILE A 1 157 ? -9.980 6.589 10.995 1.00 89.62 157 ILE A N 1
ATOM 1270 C CA . ILE A 1 157 ? -10.513 7.749 10.275 1.00 89.62 157 ILE A CA 1
ATOM 1271 C C . ILE A 1 157 ? -11.200 8.676 11.279 1.00 89.62 157 ILE A C 1
ATOM 1273 O O . ILE A 1 157 ? -12.201 8.322 11.898 1.00 89.62 157 ILE A O 1
ATOM 1277 N N . LEU A 1 158 ? -10.661 9.883 11.409 1.00 87.31 158 LEU A N 1
ATOM 1278 C CA . LEU A 1 158 ? -11.108 10.903 12.346 1.00 87.31 158 LEU A CA 1
ATOM 1279 C C . LEU A 1 158 ? -12.419 11.549 11.884 1.00 87.31 158 LEU A C 1
ATOM 1281 O O . LEU A 1 158 ? -12.610 11.866 10.705 1.00 87.31 158 LEU A O 1
ATOM 1285 N N . GLU A 1 159 ? -13.323 11.820 12.825 1.00 82.56 159 GLU A N 1
ATOM 1286 C CA . GLU A 1 159 ? -14.518 12.609 12.541 1.00 82.56 159 GLU A CA 1
ATOM 1287 C C . GLU A 1 159 ? -14.152 14.077 12.264 1.00 82.56 159 GLU A C 1
ATOM 1289 O O . GLU A 1 159 ? -13.141 14.594 12.736 1.00 82.56 159 GLU A O 1
ATOM 1294 N N . LYS A 1 160 ? -15.020 14.812 11.550 1.00 66.62 160 LYS A N 1
ATOM 1295 C CA . LYS A 1 160 ? -14.799 16.225 11.162 1.00 66.62 160 LYS A CA 1
ATOM 1296 C C . LYS A 1 160 ? -14.508 17.199 12.323 1.00 66.62 160 LYS A C 1
ATOM 1298 O O . LYS A 1 160 ? -14.153 18.340 12.052 1.00 66.62 160 LYS A O 1
ATOM 1303 N N . GLY A 1 161 ? -14.690 16.791 13.581 1.00 60.06 161 GLY A N 1
ATOM 1304 C CA . GLY A 1 161 ? -14.351 17.573 14.777 1.00 60.06 161 GLY A CA 1
ATOM 1305 C C . GLY A 1 161 ? -13.017 17.207 15.443 1.00 60.06 161 GLY A C 1
ATOM 1306 O O . GLY A 1 161 ? -12.688 17.799 16.466 1.00 60.06 161 GLY A O 1
ATOM 1307 N N . GLN A 1 162 ? -12.283 16.230 14.903 1.00 59.97 162 GLN A N 1
ATOM 1308 C CA . GLN A 1 162 ? -11.021 15.706 15.443 1.00 59.97 162 GLN A CA 1
ATOM 1309 C C . GLN A 1 162 ? -9.799 16.031 14.560 1.00 59.97 162 GLN A C 1
ATOM 1311 O O . GLN A 1 162 ? -8.680 15.687 14.939 1.00 59.97 162 GLN A O 1
ATOM 1316 N N . ILE A 1 163 ? -10.018 16.670 13.402 1.00 59.75 163 ILE A N 1
ATOM 1317 C CA . ILE A 1 163 ? -8.990 17.088 12.431 1.00 59.75 163 ILE A CA 1
ATOM 1318 C C . ILE A 1 163 ? -8.449 18.473 12.792 1.00 59.75 163 ILE A C 1
ATOM 1320 O O . ILE A 1 163 ? -9.285 19.375 13.041 1.00 59.75 163 ILE A O 1
#

Foldseek 3Di:
DQDDDPVLQQVLQVLLQVVQQVLLVVVVAAGEDADPLQAVLQSQLQVVDDLADPDDPLVSQQVSCVVSQFASPWQKAKDKDDDDPDDDSVRSNVRSVVSLCCLQPVVVVVVSCSNCSSSNNNDDDQHHKYWGWGWHWHDDPHIIIMIMITIGRPVRRHDPVRD

Organism: NCBI:txid1501662

pLDDT: mean 87.84, std 9.85, range [53.16, 97.69]

Radius of gyration: 14.99 Å; chains: 1; bounding box: 38×36×37 Å

InterPro domains:
  IPR027607 SEC10/PgrA surface exclusion domain [TIGR04320] (3-154)

Sequence (163 aa):
MENVDKDTSEELAQYAASLLNPLRKELGTVVVEVSDLALDYAVRLAQSLNSTLRYHNYDSLIAIAKTTGVEPKGKDCQSFSEYREQYSLYDAKKFIYRALIWRLFDDSHADYGYALTILGLDEDESGIEQIGFAFSKFTFDIDWLLTHMIFIPKDWILEKGQI

Secondary structure (DSSP, 8-state):
--S--HHHHHHHHHHHHHHHHHHHHHHTPPPEEE-HHHHHHHHHHHHHS-TT--S--HHHHHHHHHHHTB-TT-EEEEEEEE--S---HHHHHHHHHHHHHHHHHS-GGGTTHHHHHHHT-SSSS--SEEEEEEEEEEESSSEEEEEEEEEEEGGGBPPTT--